Protein AF-A0A537QWG1-F1 (afdb_monomer)

Radius of gyration: 24.72 Å; Cα contacts (8 Å, |Δi|>4): 26; chains: 1; bounding box: 41×38×66 Å

Structure (mmCIF, N/CA/C/O backbone):
data_AF-A0A537QWG1-F1
#
_entry.id   AF-A0A537QWG1-F1
#
loop_
_atom_site.group_PDB
_atom_site.id
_atom_site.type_symbol
_atom_site.label_atom_id
_atom_site.label_alt_id
_atom_site.label_comp_id
_atom_site.label_asym_id
_atom_site.label_entity_id
_atom_site.label_seq_id
_atom_site.pdbx_PDB_ins_code
_atom_site.Cartn_x
_atom_site.Cartn_y
_atom_site.Cartn_z
_atom_site.occupancy
_atom_site.B_iso_or_equiv
_atom_site.auth_seq_id
_atom_site.auth_comp_id
_atom_site.auth_asym_id
_atom_site.auth_atom_id
_atom_site.pdbx_PDB_model_num
ATOM 1 N N . MET A 1 1 ? -29.778 29.372 48.900 1.00 53.84 1 MET A N 1
ATOM 2 C CA . MET A 1 1 ? -28.381 29.192 48.434 1.00 53.84 1 MET A CA 1
ATOM 3 C C . MET A 1 1 ? -28.117 27.898 47.640 1.00 53.84 1 MET A C 1
ATOM 5 O O . MET A 1 1 ? -26.990 27.699 47.221 1.00 53.84 1 MET A O 1
ATOM 9 N N . ALA A 1 2 ? -29.109 27.035 47.363 1.00 55.12 2 ALA A N 1
ATOM 10 C CA . ALA A 1 2 ? -28.874 25.728 46.719 1.00 55.12 2 ALA A CA 1
ATOM 11 C C . ALA A 1 2 ? -29.029 25.696 45.177 1.00 55.12 2 ALA A C 1
ATOM 13 O O . ALA A 1 2 ? -28.729 24.679 44.557 1.00 55.12 2 ALA A O 1
ATOM 14 N N . PHE A 1 3 ? -29.508 26.778 44.547 1.00 55.22 3 PHE A N 1
ATOM 15 C CA . PHE A 1 3 ? -29.760 26.821 43.096 1.00 55.22 3 PHE A CA 1
ATOM 16 C C . PHE A 1 3 ? -28.501 27.125 42.262 1.00 55.22 3 PHE A C 1
ATOM 18 O O . PHE A 1 3 ? -28.310 26.517 41.215 1.00 55.22 3 PHE A O 1
ATOM 25 N N . GLY A 1 4 ? -27.597 27.988 42.745 1.00 59.81 4 GLY A N 1
ATOM 26 C CA . GLY A 1 4 ? -26.373 28.356 42.014 1.00 59.81 4 GLY A CA 1
ATOM 27 C C . GLY A 1 4 ? -25.351 27.220 41.899 1.00 59.81 4 GLY A C 1
ATOM 28 O O . GLY A 1 4 ? -24.728 27.048 40.857 1.00 59.81 4 GLY A O 1
ATOM 29 N N . PHE A 1 5 ? -25.242 26.383 42.935 1.00 60.66 5 PHE A N 1
ATOM 30 C CA . PHE A 1 5 ? -24.327 25.237 42.940 1.00 60.66 5 PHE A CA 1
ATOM 31 C C . PHE A 1 5 ? -24.750 24.147 41.940 1.00 60.66 5 PHE A C 1
ATOM 33 O O . PHE A 1 5 ? -23.911 23.533 41.288 1.00 60.66 5 PHE A O 1
ATOM 40 N N . ARG A 1 6 ? -26.064 23.956 41.757 1.00 68.88 6 ARG A N 1
ATOM 41 C CA . ARG A 1 6 ? -26.622 23.011 40.777 1.00 68.88 6 ARG A CA 1
ATOM 42 C C . ARG A 1 6 ? -26.411 23.474 39.333 1.00 68.88 6 ARG A C 1
ATOM 44 O O . ARG A 1 6 ? -26.089 22.650 38.484 1.00 68.88 6 ARG A O 1
ATOM 51 N N . GLY A 1 7 ? -26.540 24.776 39.067 1.00 74.25 7 GLY A N 1
ATOM 52 C CA . GLY A 1 7 ? -26.268 25.352 37.744 1.00 74.25 7 GLY A CA 1
ATOM 53 C C . GLY A 1 7 ? -24.790 25.269 37.353 1.00 74.25 7 GLY A C 1
ATOM 54 O O . GLY A 1 7 ? -24.472 24.866 36.238 1.00 74.25 7 GLY A O 1
ATOM 55 N N . ALA A 1 8 ? -23.885 25.565 38.292 1.00 77.25 8 ALA A N 1
ATOM 56 C CA . ALA A 1 8 ? -22.444 25.440 38.073 1.00 77.25 8 ALA A CA 1
ATOM 57 C C . ALA A 1 8 ? -22.017 23.983 37.820 1.00 77.25 8 ALA A C 1
ATOM 59 O O . ALA A 1 8 ? -21.237 23.721 36.908 1.00 77.25 8 ALA A O 1
ATOM 60 N N . ALA A 1 9 ? -22.575 23.026 38.570 1.00 81.19 9 ALA A N 1
ATOM 61 C CA . ALA A 1 9 ? -22.324 21.603 38.349 1.00 81.19 9 ALA A CA 1
ATOM 62 C C . ALA A 1 9 ? -22.813 21.129 36.967 1.00 81.19 9 ALA A C 1
ATOM 64 O O . ALA A 1 9 ? -22.089 20.419 36.274 1.00 81.19 9 ALA A O 1
ATOM 65 N N . ALA A 1 10 ? -24.002 21.557 36.531 1.00 82.00 10 ALA A N 1
ATOM 66 C CA . ALA A 1 10 ? -24.528 21.212 35.209 1.00 82.00 10 ALA A CA 1
ATOM 67 C C . ALA A 1 10 ? -23.669 21.788 34.068 1.00 82.00 10 ALA A C 1
ATOM 69 O O . ALA A 1 10 ? -23.397 21.091 33.092 1.00 82.00 10 ALA A O 1
ATOM 70 N N . ALA A 1 11 ? -23.192 23.029 34.211 1.00 81.88 11 ALA A N 1
ATOM 71 C CA . ALA A 1 11 ? -22.297 23.656 33.241 1.00 81.88 11 ALA A CA 1
ATOM 72 C C . ALA A 1 11 ? -20.930 22.954 33.170 1.00 81.88 11 ALA A C 1
ATOM 74 O O . ALA A 1 11 ? -20.394 22.766 32.079 1.00 81.88 11 ALA A O 1
ATOM 75 N N . LEU A 1 12 ? -20.392 22.513 34.312 1.00 84.25 12 LEU A N 1
ATOM 76 C CA . LEU A 1 12 ? -19.141 21.757 34.365 1.00 84.25 12 LEU A CA 1
ATOM 77 C C . LEU A 1 12 ? -19.277 20.393 33.669 1.00 84.25 12 LEU A C 1
ATOM 79 O O . LEU A 1 12 ? -18.415 20.016 32.881 1.00 84.25 12 LEU A O 1
ATOM 83 N N . ILE A 1 13 ? -20.379 19.677 33.913 1.00 83.81 13 ILE A N 1
ATOM 84 C CA . ILE A 1 13 ? -20.663 18.380 33.278 1.00 83.81 13 ILE A CA 1
ATOM 85 C C . ILE A 1 13 ? -20.845 18.542 31.764 1.00 83.81 13 ILE A C 1
ATOM 87 O O . ILE A 1 13 ? -20.287 17.762 30.999 1.00 83.81 13 ILE A O 1
ATOM 91 N N . ALA A 1 14 ? -21.572 19.571 31.320 1.00 82.06 14 ALA A N 1
ATOM 92 C CA . ALA A 1 14 ? -21.737 19.861 29.897 1.00 82.06 14 ALA A CA 1
ATOM 93 C C . ALA A 1 14 ? -20.405 20.243 29.227 1.00 82.06 14 ALA A C 1
ATOM 95 O O . ALA A 1 14 ? -20.106 19.763 28.136 1.00 82.06 14 ALA A O 1
ATOM 96 N N . GLY A 1 15 ? -19.576 21.049 29.896 1.00 81.19 15 GLY A N 1
ATOM 97 C CA . GLY A 1 15 ? -18.239 21.401 29.416 1.00 81.19 15 GLY A CA 1
ATOM 98 C C . GLY A 1 15 ? -17.318 20.186 29.294 1.00 81.19 15 GLY A C 1
ATOM 99 O O . GLY A 1 15 ? -16.632 20.039 28.287 1.00 81.19 15 GLY A O 1
ATOM 100 N N . LEU A 1 16 ? -17.354 19.273 30.270 1.00 79.25 16 LEU A N 1
ATOM 101 C CA . LEU A 1 16 ? -16.600 18.016 30.232 1.00 79.25 16 LEU A CA 1
ATOM 102 C C . LEU A 1 16 ? -17.108 17.058 29.144 1.00 79.25 16 LEU A C 1
ATOM 104 O O . LEU A 1 16 ? -16.301 16.397 28.502 1.00 79.25 16 LEU A O 1
ATOM 108 N N . ALA A 1 17 ? -18.420 17.007 28.899 1.00 76.56 17 ALA A N 1
ATOM 109 C CA . ALA A 1 17 ? -19.006 16.175 27.846 1.00 76.56 17 ALA A CA 1
ATOM 110 C C . ALA A 1 17 ? -18.665 16.674 26.430 1.00 76.56 17 ALA A C 1
ATOM 112 O O . ALA A 1 17 ? -18.507 15.863 25.524 1.00 76.56 17 ALA A O 1
ATOM 113 N N . LEU A 1 18 ? -18.524 17.990 26.242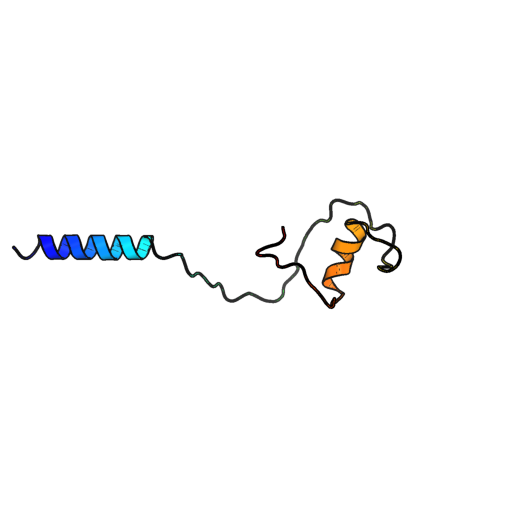 1.00 73.50 18 LEU A N 1
ATOM 114 C CA . LEU A 1 18 ? -18.103 18.600 24.973 1.00 73.50 18 LEU A CA 1
ATOM 115 C C . LEU A 1 18 ? -16.581 18.565 24.766 1.00 73.50 18 LEU A C 1
ATOM 117 O O . LEU A 1 18 ? -16.118 18.613 23.630 1.00 73.50 18 LEU A O 1
ATOM 121 N N . ALA A 1 19 ? -15.810 18.507 25.855 1.00 66.75 19 ALA A N 1
ATOM 122 C CA . ALA A 1 19 ? -14.354 18.382 25.825 1.00 66.75 19 ALA A CA 1
ATOM 123 C C . ALA A 1 19 ? -13.877 16.924 25.731 1.00 66.75 19 ALA A C 1
ATOM 125 O O . ALA A 1 19 ? -12.699 16.683 25.463 1.00 66.75 19 ALA A O 1
ATOM 126 N N . ALA A 1 20 ? -14.766 15.951 25.956 1.00 66.25 20 ALA A N 1
ATOM 127 C CA . ALA A 1 20 ? -14.460 14.556 25.701 1.00 66.25 20 ALA A CA 1
ATOM 128 C C . ALA A 1 20 ? -14.235 14.381 24.189 1.00 66.25 20 ALA A C 1
ATOM 130 O O . ALA A 1 20 ? -15.118 14.749 23.407 1.00 66.25 20 ALA A O 1
ATOM 131 N N . PRO A 1 21 ? -13.085 13.833 23.747 1.00 65.19 21 PRO A N 1
ATOM 132 C CA . PRO A 1 21 ? -12.939 13.455 22.352 1.00 65.19 21 PRO A CA 1
ATOM 133 C C . PRO A 1 21 ? -14.100 12.522 22.025 1.00 65.19 21 PRO A C 1
ATOM 135 O O . PRO A 1 21 ? -14.403 11.616 22.805 1.00 65.19 21 PRO A O 1
ATOM 138 N N . ALA A 1 22 ? -14.783 12.773 20.909 1.00 63.19 22 ALA A N 1
ATOM 139 C CA . ALA A 1 22 ? -15.795 11.860 20.415 1.00 63.19 22 ALA A CA 1
ATOM 140 C C . ALA A 1 22 ? -15.100 10.521 20.146 1.00 63.19 22 ALA A C 1
ATOM 142 O O . ALA A 1 22 ? -14.517 10.312 19.086 1.00 63.19 22 ALA A O 1
ATOM 143 N N . ALA A 1 23 ? -15.126 9.626 21.132 1.00 58.22 23 ALA A N 1
ATOM 144 C CA . ALA A 1 23 ? -14.689 8.247 21.017 1.00 58.22 23 ALA A CA 1
ATOM 145 C C . ALA A 1 23 ? -15.752 7.485 20.220 1.00 58.22 23 ALA A C 1
ATOM 1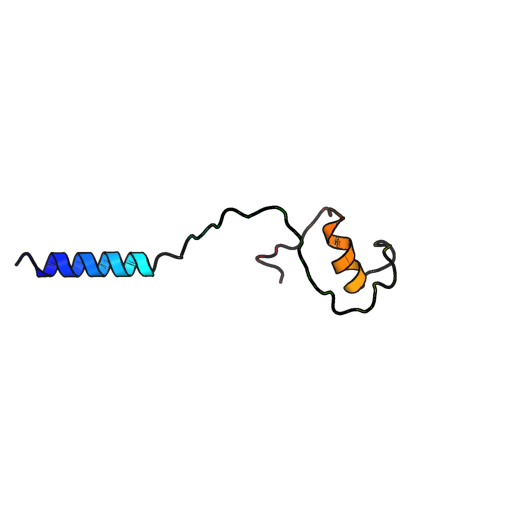47 O O . ALA A 1 23 ? -16.387 6.552 20.704 1.00 58.22 23 ALA A O 1
ATOM 148 N N . ALA A 1 24 ? -15.999 7.935 18.994 1.00 57.44 24 ALA A N 1
ATOM 149 C CA . ALA A 1 24 ? -16.637 7.124 17.988 1.00 57.44 24 ALA A CA 1
ATOM 150 C C . ALA A 1 24 ? -15.558 6.175 17.462 1.00 57.44 24 ALA A C 1
ATOM 152 O O . ALA A 1 24 ? -15.019 6.362 16.374 1.00 57.44 24 ALA A O 1
ATOM 153 N N . GLU A 1 25 ? -15.218 5.152 18.247 1.00 57.94 25 GLU A N 1
ATOM 154 C CA . GLU A 1 25 ? -14.713 3.922 17.645 1.00 57.94 25 GLU A CA 1
ATOM 155 C C . GLU A 1 25 ? -15.897 3.299 16.903 1.00 57.94 25 GLU A C 1
ATOM 157 O O . GLU A 1 25 ? -16.627 2.443 17.410 1.00 57.94 25 GLU A O 1
ATOM 162 N N . GLU A 1 26 ? -16.148 3.797 15.692 1.00 69.75 26 GLU A N 1
ATOM 163 C CA . GLU A 1 26 ? -16.967 3.077 14.736 1.00 69.75 26 GLU A CA 1
ATOM 164 C C . GLU A 1 26 ? -16.306 1.715 14.550 1.00 69.75 26 GLU A C 1
ATOM 166 O O . GLU A 1 26 ? -15.199 1.612 14.022 1.00 69.75 26 GLU A O 1
ATOM 171 N N . THR A 1 27 ? -16.965 0.655 15.026 1.00 81.62 27 THR A N 1
ATOM 172 C CA . THR A 1 27 ? -16.516 -0.712 14.757 1.00 81.62 27 THR A CA 1
ATOM 173 C C . THR A 1 27 ? -16.266 -0.836 13.249 1.00 81.62 27 THR A C 1
ATOM 175 O O . THR A 1 27 ? -17.208 -0.606 12.481 1.00 81.62 27 THR A O 1
ATOM 178 N N . PRO A 1 28 ? -15.039 -1.174 12.796 1.00 82.88 28 PRO A N 1
ATOM 179 C CA . PRO A 1 28 ? -14.716 -1.154 11.376 1.00 82.88 28 PRO A CA 1
ATOM 180 C C . PRO A 1 28 ? -15.662 -2.056 10.581 1.00 82.88 28 PRO A C 1
ATOM 182 O O . PRO A 1 28 ? -15.709 -3.273 10.786 1.00 82.88 28 PRO A O 1
ATOM 185 N N . LYS A 1 29 ? -16.425 -1.463 9.658 1.00 88.38 29 LYS A N 1
ATOM 186 C CA . LYS A 1 29 ? -17.309 -2.209 8.756 1.00 88.38 29 LYS A CA 1
ATOM 187 C C . LYS A 1 29 ? -16.461 -2.901 7.693 1.00 88.38 29 LYS A C 1
ATOM 189 O O . LYS A 1 29 ? -15.672 -2.263 7.004 1.00 88.38 29 LYS A O 1
ATOM 194 N N . ARG A 1 30 ? -16.621 -4.219 7.564 1.00 91.56 30 ARG A N 1
ATOM 195 C CA . ARG A 1 30 ? -15.909 -5.040 6.573 1.00 91.56 30 ARG A CA 1
ATOM 196 C C . ARG A 1 30 ? -16.788 -5.303 5.350 1.00 91.56 30 ARG A C 1
ATOM 198 O O . ARG A 1 30 ? -18.005 -5.402 5.475 1.00 91.56 30 ARG A O 1
ATOM 205 N N . GLY A 1 31 ? -16.148 -5.511 4.201 1.00 93.19 31 GLY A N 1
ATOM 206 C CA . GLY A 1 31 ? -16.811 -5.855 2.939 1.00 93.19 31 GLY A CA 1
ATOM 207 C C . GLY A 1 31 ? -17.189 -4.642 2.082 1.00 93.19 31 GLY A C 1
ATOM 208 O O . GLY A 1 31 ? -16.840 -3.509 2.402 1.00 93.19 31 GLY A O 1
ATO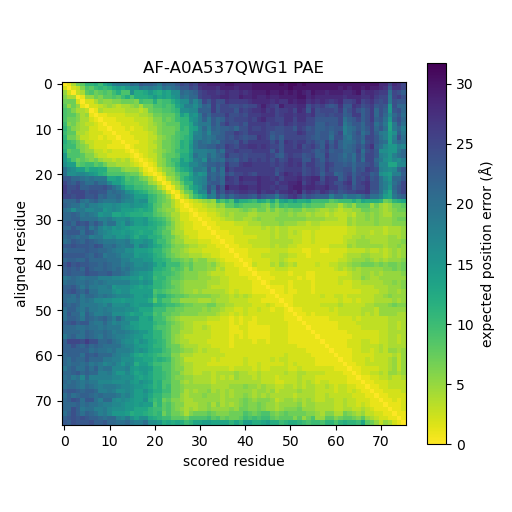M 209 N N . GLY A 1 32 ? -17.895 -4.905 0.979 1.00 95.38 32 GLY A N 1
ATOM 210 C CA . GLY A 1 32 ? -18.253 -3.909 -0.037 1.00 95.38 32 GLY A CA 1
ATOM 211 C C . GLY A 1 32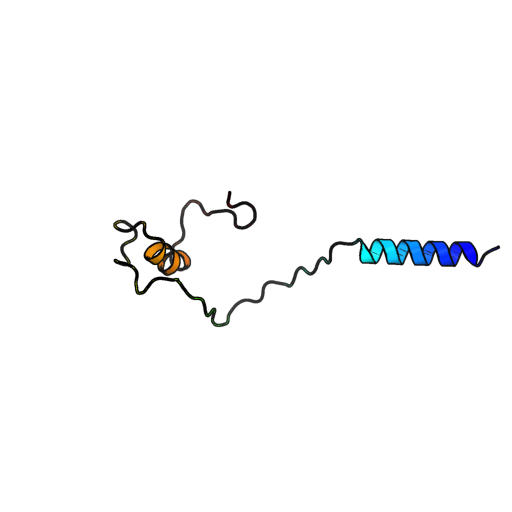 ? -17.221 -3.777 -1.161 1.00 95.38 32 GLY A C 1
ATOM 212 O O . GLY A 1 32 ? -16.258 -4.540 -1.238 1.00 95.38 32 GLY A O 1
ATOM 213 N N . THR A 1 33 ? -17.443 -2.804 -2.046 1.00 95.31 33 THR A N 1
ATOM 214 C CA . THR A 1 33 ? -16.527 -2.457 -3.140 1.00 95.31 33 THR A CA 1
ATOM 215 C C . THR A 1 33 ? -15.915 -1.091 -2.861 1.00 95.31 33 THR A C 1
ATOM 217 O O . THR A 1 33 ? -16.634 -0.100 -2.757 1.00 95.31 33 THR A O 1
ATOM 220 N N . LEU A 1 34 ? -14.586 -1.040 -2.754 1.00 92.75 34 LEU A N 1
ATOM 221 C CA . LEU A 1 34 ? -13.844 0.213 -2.679 1.00 92.75 34 LEU A CA 1
ATOM 222 C C . LEU A 1 34 ? -13.538 0.704 -4.097 1.00 92.75 34 LEU A C 1
ATOM 224 O O . LEU A 1 34 ? -12.661 0.163 -4.768 1.00 92.75 34 LEU A O 1
ATOM 228 N N . THR A 1 35 ? -14.243 1.741 -4.540 1.00 94.69 35 THR A N 1
ATOM 229 C CA . THR A 1 35 ? -13.926 2.444 -5.788 1.00 94.69 35 THR A CA 1
ATOM 230 C C . THR A 1 35 ? -12.894 3.528 -5.493 1.00 94.69 35 THR A C 1
ATOM 232 O O . THR A 1 35 ? -13.199 4.493 -4.794 1.00 94.69 35 THR A O 1
ATOM 235 N N . TYR A 1 36 ? -11.679 3.382 -6.019 1.00 92.25 36 TYR A N 1
ATOM 236 C CA . TYR A 1 36 ? -10.606 4.371 -5.891 1.00 92.25 36 TYR A CA 1
ATOM 237 C C . TYR A 1 36 ? -9.877 4.553 -7.227 1.00 92.25 36 TYR A C 1
ATOM 239 O O . TYR A 1 36 ? -9.944 3.685 -8.095 1.00 92.25 36 TYR A O 1
ATOM 247 N N . MET A 1 37 ? -9.203 5.693 -7.397 1.00 94.50 37 MET A N 1
ATOM 248 C CA . MET A 1 37 ? -8.479 6.039 -8.623 1.00 94.50 37 MET A CA 1
ATOM 249 C C . MET A 1 37 ? -6.975 6.108 -8.363 1.00 94.50 37 MET A C 1
ATOM 251 O O . MET A 1 37 ? -6.536 6.682 -7.367 1.00 94.50 37 MET A O 1
ATOM 255 N N . ILE A 1 38 ? -6.191 5.573 -9.296 1.00 95.69 38 ILE A N 1
ATOM 256 C CA . ILE A 1 38 ? -4.739 5.754 -9.366 1.00 95.69 38 ILE A CA 1
ATOM 257 C C . ILE A 1 38 ? -4.490 6.729 -10.522 1.00 95.69 38 ILE A C 1
ATOM 259 O O . ILE A 1 38 ? -4.914 6.416 -11.630 1.00 95.69 38 ILE A O 1
ATOM 263 N N . PRO A 1 39 ? -3.841 7.893 -10.322 1.00 96.19 39 PRO A N 1
ATOM 264 C CA . PRO A 1 39 ? -3.652 8.905 -11.368 1.00 96.19 39 PRO A CA 1
ATOM 265 C C . PRO A 1 39 ? -2.561 8.505 -12.384 1.00 96.19 39 PRO A C 1
ATOM 267 O O . PRO A 1 39 ? -1.570 9.206 -12.569 1.00 96.19 39 PRO A O 1
ATOM 270 N N . ALA A 1 40 ? -2.736 7.352 -13.024 1.00 95.62 40 ALA A N 1
ATOM 271 C CA . ALA A 1 40 ? -1.915 6.799 -14.092 1.00 95.62 40 ALA A CA 1
ATOM 272 C C . ALA A 1 40 ? -2.822 6.057 -15.082 1.00 95.62 40 ALA A C 1
ATOM 274 O O . ALA A 1 40 ? -3.849 5.516 -14.681 1.00 95.62 40 ALA A O 1
ATOM 275 N N . ASP A 1 41 ? -2.429 6.006 -16.355 1.00 94.25 41 ASP A N 1
ATOM 276 C CA . ASP A 1 41 ? -3.150 5.238 -17.380 1.00 94.25 41 ASP A CA 1
ATOM 277 C C . ASP A 1 41 ? -3.058 3.721 -17.111 1.00 94.25 41 ASP A C 1
ATOM 279 O O . ASP A 1 41 ? -4.067 3.024 -17.039 1.00 94.25 41 ASP A O 1
ATOM 283 N N . ALA A 1 42 ? -1.841 3.219 -16.861 1.00 93.75 42 ALA A N 1
ATOM 284 C CA . ALA A 1 42 ? -1.572 1.838 -16.456 1.00 93.75 42 ALA A CA 1
ATOM 285 C C . ALA A 1 42 ? -0.201 1.708 -15.752 1.00 93.75 42 ALA A C 1
ATOM 287 O O . ALA A 1 42 ? 0.681 2.549 -15.967 1.00 93.75 42 ALA A O 1
ATOM 288 N N . PRO A 1 43 ? 0.025 0.663 -14.927 1.00 95.62 43 PRO A N 1
ATOM 289 C CA . PRO A 1 43 ? 1.374 0.303 -14.497 1.00 95.62 43 PRO A CA 1
ATOM 290 C C . PRO A 1 43 ? 2.205 -0.209 -15.693 1.00 95.62 43 PRO A C 1
ATOM 292 O O . PRO A 1 43 ? 1.652 -0.896 -16.553 1.00 95.62 43 PRO A O 1
ATOM 295 N N . PRO A 1 44 ? 3.525 0.058 -15.756 1.00 95.44 44 PRO A N 1
ATOM 296 C CA . PRO A 1 44 ? 4.388 -0.470 -16.821 1.00 95.44 44 PRO A CA 1
ATOM 297 C C . PRO A 1 44 ? 4.410 -2.004 -16.880 1.00 95.44 44 PRO A C 1
ATOM 299 O O . PRO A 1 44 ? 4.435 -2.590 -17.962 1.00 95.44 44 PRO A O 1
ATOM 302 N N . SER A 1 45 ? 4.376 -2.660 -15.716 1.00 94.62 45 SER A N 1
ATOM 303 C CA . SER A 1 45 ? 4.123 -4.092 -15.566 1.00 94.62 45 SER A CA 1
ATOM 304 C C . SER A 1 45 ? 3.636 -4.399 -14.141 1.00 94.62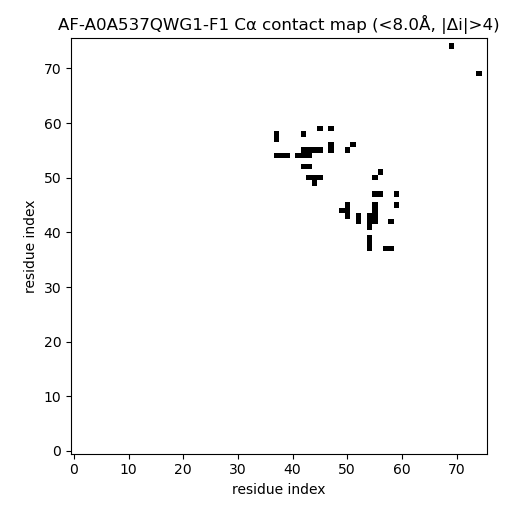 45 SER A C 1
ATOM 306 O O . SER A 1 45 ? 3.687 -3.539 -13.268 1.00 94.62 45 SER A O 1
ATOM 308 N N . PHE A 1 46 ? 3.152 -5.620 -13.888 1.00 93.31 46 PHE A N 1
ATOM 309 C CA . PHE A 1 46 ? 2.791 -6.095 -12.539 1.00 93.31 46 PHE A CA 1
ATOM 310 C C . PHE A 1 46 ? 3.924 -6.876 -11.850 1.00 93.31 46 PHE A C 1
ATOM 312 O O . PH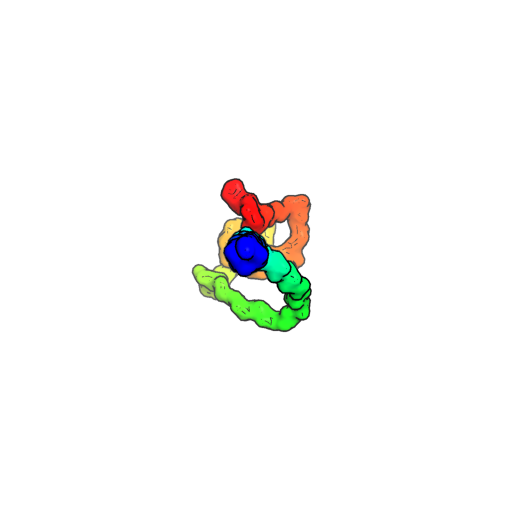E A 1 46 ? 3.706 -7.502 -10.814 1.00 93.31 46 PHE A O 1
ATOM 319 N N . ASP A 1 47 ? 5.133 -6.871 -12.418 1.00 93.38 47 ASP A N 1
ATOM 320 C CA . ASP A 1 47 ? 6.286 -7.530 -11.811 1.00 93.38 47 ASP A CA 1
ATOM 321 C C . ASP A 1 47 ? 6.927 -6.617 -10.759 1.00 93.38 47 ASP A C 1
ATOM 323 O O . ASP A 1 47 ? 7.713 -5.719 -11.068 1.00 93.38 47 ASP A O 1
ATOM 327 N N . ALA A 1 48 ? 6.608 -6.881 -9.492 1.00 89.69 48 ALA A N 1
ATOM 328 C CA . ALA A 1 48 ? 7.125 -6.128 -8.354 1.00 89.69 48 ALA A CA 1
ATOM 329 C C . ALA A 1 48 ? 8.646 -6.277 -8.136 1.00 89.69 48 ALA A C 1
ATOM 331 O O . ALA A 1 48 ? 9.215 -5.513 -7.360 1.00 89.69 48 ALA A O 1
ATOM 332 N N . HIS A 1 49 ? 9.323 -7.224 -8.800 1.00 93.25 49 HIS A N 1
ATOM 333 C CA . HIS A 1 49 ? 10.790 -7.279 -8.793 1.00 93.25 49 HIS A CA 1
ATOM 334 C C . HIS A 1 49 ? 11.418 -6.341 -9.827 1.00 93.25 49 HIS A C 1
ATOM 336 O O . HIS A 1 49 ? 12.596 -6.004 -9.706 1.00 93.25 49 HIS A O 1
ATOM 342 N N . ARG A 1 50 ? 10.661 -5.945 -10.856 1.00 94.69 50 ARG A N 1
ATOM 343 C CA . ARG A 1 50 ? 11.144 -5.103 -11.960 1.00 94.69 50 ARG A CA 1
ATOM 344 C C . ARG A 1 50 ? 10.734 -3.645 -11.816 1.00 94.69 50 ARG A C 1
ATOM 346 O O . ARG A 1 50 ? 11.483 -2.774 -12.246 1.00 94.69 50 ARG A O 1
ATOM 353 N N . GLU A 1 51 ? 9.572 -3.384 -11.226 1.00 96.12 51 GLU A N 1
ATOM 354 C CA . GLU A 1 51 ? 8.981 -2.049 -11.174 1.00 96.12 51 GLU A CA 1
ATOM 355 C C . GLU A 1 51 ? 8.980 -1.456 -9.767 1.00 96.12 51 GLU A C 1
ATOM 357 O O . GLU A 1 51 ? 8.632 -2.109 -8.786 1.00 96.12 51 GLU A O 1
ATOM 362 N N . SER A 1 52 ? 9.265 -0.159 -9.688 1.00 94.06 52 SER A N 1
ATOM 363 C CA . SER A 1 52 ? 9.177 0.643 -8.459 1.00 94.06 52 SER A CA 1
ATOM 364 C C . SER A 1 52 ? 8.258 1.862 -8.611 1.00 94.06 52 SER A C 1
ATOM 366 O O . SER A 1 52 ? 8.265 2.773 -7.784 1.00 94.06 52 SER A O 1
ATOM 368 N N . THR A 1 53 ? 7.451 1.905 -9.677 1.00 96.12 53 THR A N 1
ATOM 369 C CA . THR A 1 53 ? 6.559 3.034 -9.969 1.00 96.12 53 THR A CA 1
ATOM 370 C C . THR A 1 53 ? 5.340 3.048 -9.050 1.00 96.12 53 THR A C 1
ATOM 372 O O . THR A 1 53 ? 4.796 2.000 -8.696 1.00 96.12 53 THR A O 1
ATOM 375 N N . PHE A 1 54 ? 4.841 4.244 -8.714 1.00 94.81 54 PHE A N 1
ATOM 376 C CA . PHE A 1 54 ? 3.645 4.373 -7.876 1.00 94.81 54 PHE A CA 1
ATOM 377 C C . PHE A 1 54 ? 2.432 3.656 -8.490 1.00 94.81 54 PHE A C 1
ATOM 379 O O . PHE A 1 54 ? 1.663 3.055 -7.747 1.00 94.81 54 PHE A O 1
ATOM 386 N N . ALA A 1 55 ? 2.285 3.679 -9.821 1.00 96.75 55 ALA A N 1
ATOM 387 C CA . ALA A 1 55 ? 1.196 3.013 -10.532 1.00 96.75 55 ALA A CA 1
ATOM 388 C C . ALA A 1 55 ? 1.199 1.498 -10.277 1.00 96.75 55 ALA A C 1
ATOM 390 O O . ALA A 1 55 ? 0.150 0.915 -10.009 1.00 96.75 55 ALA A O 1
ATOM 391 N N . THR A 1 56 ? 2.382 0.876 -10.278 1.00 96.38 56 THR A N 1
ATOM 392 C CA . THR A 1 56 ? 2.534 -0.554 -9.972 1.00 96.38 56 THR A CA 1
ATOM 393 C C . THR A 1 56 ? 2.292 -0.830 -8.496 1.00 96.38 56 THR A C 1
ATOM 395 O O . THR A 1 56 ? 1.515 -1.720 -8.152 1.00 96.38 56 THR A O 1
ATOM 398 N N . VAL A 1 57 ? 2.903 -0.036 -7.610 1.00 94.31 57 VAL A N 1
ATOM 399 C CA . VAL A 1 57 ? 2.800 -0.237 -6.158 1.00 94.31 57 VAL A CA 1
ATOM 400 C C . VAL A 1 57 ? 1.360 -0.061 -5.667 1.00 94.31 57 VAL A C 1
ATOM 402 O O . VAL A 1 57 ? 0.874 -0.920 -4.945 1.00 94.31 57 VAL A O 1
ATOM 405 N N . HIS A 1 58 ? 0.636 0.984 -6.078 1.00 93.81 58 HIS A N 1
ATOM 406 C CA . HIS A 1 58 ? -0.741 1.227 -5.613 1.00 93.81 58 HIS A CA 1
ATOM 407 C C . HIS A 1 58 ? -1.744 0.201 -6.156 1.00 93.81 58 HIS A C 1
ATOM 409 O O . HIS A 1 58 ? -2.736 -0.095 -5.487 1.00 93.81 58 HIS A O 1
ATOM 415 N N . ALA A 1 59 ? -1.502 -0.341 -7.352 1.00 94.50 59 ALA A N 1
ATOM 416 C CA . ALA A 1 59 ? -2.334 -1.398 -7.917 1.00 94.50 59 ALA A CA 1
ATOM 417 C C . ALA A 1 59 ? -2.032 -2.764 -7.275 1.00 94.50 59 ALA A C 1
ATOM 419 O O . ALA A 1 59 ? -2.950 -3.532 -7.002 1.00 94.50 59 ALA A O 1
ATOM 420 N N . GLY A 1 60 ? -0.756 -3.069 -7.017 1.00 93.62 60 GLY A N 1
ATOM 421 C CA . GLY A 1 60 ? -0.312 -4.367 -6.505 1.00 93.62 60 GLY A CA 1
ATOM 422 C C . GLY A 1 60 ? -0.352 -4.512 -4.981 1.00 93.62 60 GLY A C 1
ATOM 423 O O . GLY A 1 60 ? -0.645 -5.599 -4.486 1.00 93.62 60 GLY A O 1
ATOM 424 N N . ALA A 1 61 ? -0.092 -3.446 -4.217 1.00 92.62 61 ALA A N 1
ATOM 425 C CA . ALA A 1 61 ? 0.067 -3.500 -2.759 1.00 92.62 61 ALA A CA 1
ATOM 426 C C . ALA A 1 61 ? -1.071 -4.208 -1.995 1.00 92.62 61 ALA A C 1
ATOM 428 O O . ALA A 1 61 ? -0.753 -4.939 -1.056 1.00 92.62 61 ALA A O 1
ATOM 429 N N . PRO A 1 62 ? -2.364 -4.086 -2.371 1.00 91.50 62 PRO A N 1
ATOM 430 C CA . PRO A 1 62 ? -3.442 -4.802 -1.683 1.00 91.50 62 PRO A CA 1
ATOM 431 C C . PRO A 1 62 ? -3.319 -6.336 -1.718 1.00 91.50 62 PRO A C 1
ATOM 433 O O . PRO A 1 62 ? -3.905 -7.010 -0.872 1.00 91.50 62 PRO A O 1
ATOM 436 N N . PHE A 1 63 ? -2.566 -6.891 -2.674 1.00 92.50 63 PHE A N 1
ATOM 437 C CA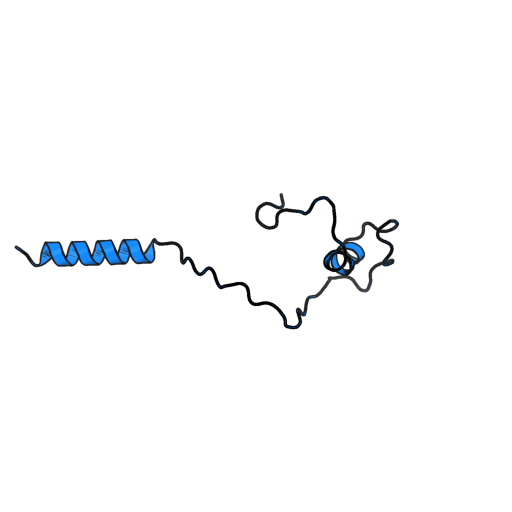 . PHE A 1 63 ? -2.452 -8.334 -2.911 1.00 92.50 63 PHE A CA 1
ATOM 438 C C . PHE A 1 63 ? -1.203 -8.973 -2.292 1.00 92.50 63 PHE A C 1
ATOM 440 O O . PHE A 1 63 ? -1.101 -10.199 -2.259 1.00 92.50 63 PHE A O 1
ATOM 447 N N . TYR A 1 64 ? -0.266 -8.175 -1.773 1.00 91.06 64 TYR A N 1
ATOM 448 C CA . TYR A 1 64 ? 0.990 -8.669 -1.210 1.00 91.06 64 TYR A CA 1
ATOM 449 C C . TYR A 1 64 ? 1.113 -8.332 0.275 1.00 91.06 64 TYR A C 1
ATOM 451 O O . TYR A 1 64 ? 0.773 -7.244 0.734 1.00 91.06 64 TYR A O 1
ATOM 459 N N . SER A 1 65 ? 1.654 -9.276 1.045 1.00 92.62 65 SER A N 1
ATOM 460 C CA . SER A 1 65 ? 2.095 -9.020 2.417 1.00 92.62 65 SER A CA 1
ATOM 461 C C . SER A 1 65 ? 3.613 -8.923 2.459 1.00 92.62 65 SER A C 1
ATOM 463 O O . SER A 1 65 ? 4.309 -9.807 1.972 1.00 92.62 65 SER A O 1
ATOM 465 N N . LEU A 1 66 ? 4.111 -7.836 3.043 1.00 91.00 66 LEU A N 1
ATOM 466 C CA . LEU A 1 66 ? 5.533 -7.549 3.211 1.00 91.00 66 LEU A CA 1
ATOM 467 C C . LEU A 1 66 ? 5.964 -7.800 4.663 1.00 91.00 66 LEU A 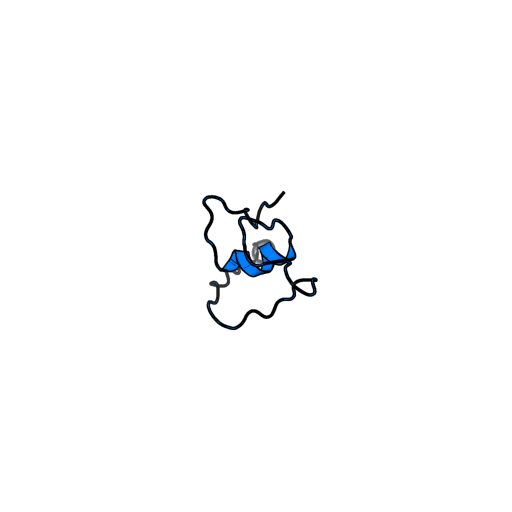C 1
ATOM 469 O O . LEU A 1 66 ? 5.127 -7.812 5.566 1.00 91.00 66 LEU A O 1
ATOM 473 N N . LEU A 1 67 ? 7.274 -7.949 4.887 1.00 95.62 67 LEU A N 1
ATOM 474 C CA . LEU A 1 67 ? 7.861 -8.074 6.232 1.00 95.62 67 LEU A CA 1
ATOM 475 C C . LEU A 1 67 ? 7.678 -6.803 7.076 1.00 95.62 67 LEU A C 1
ATOM 477 O O . LEU A 1 67 ? 7.593 -6.878 8.297 1.00 95.62 67 LEU A O 1
ATOM 481 N N . ILE A 1 68 ? 7.612 -5.646 6.415 1.00 92.88 68 ILE A N 1
ATOM 482 C CA . ILE A 1 68 ? 7.390 -4.334 7.022 1.00 92.88 68 ILE A CA 1
ATOM 483 C C . ILE A 1 68 ? 6.234 -3.627 6.312 1.00 92.88 68 ILE A C 1
ATOM 485 O O . ILE A 1 68 ? 6.024 -3.819 5.114 1.00 92.88 68 ILE A O 1
ATOM 489 N N . ARG A 1 69 ? 5.484 -2.797 7.038 1.00 89.62 69 ARG A N 1
ATOM 490 C CA . ARG A 1 69 ? 4.4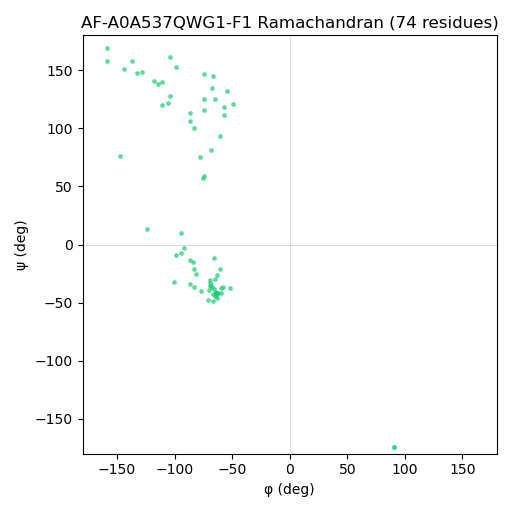40 -1.923 6.483 1.00 89.62 69 ARG A CA 1
ATOM 491 C C . ARG A 1 69 ? 4.606 -0.514 7.040 1.00 89.62 69 ARG A C 1
ATOM 493 O O . ARG A 1 69 ? 5.031 -0.354 8.181 1.00 89.62 69 ARG A O 1
ATOM 500 N N . ILE A 1 70 ? 4.263 0.487 6.234 1.00 90.56 70 ILE A N 1
ATOM 501 C CA . ILE A 1 70 ? 4.238 1.890 6.663 1.00 90.56 70 ILE A CA 1
ATOM 502 C C . ILE A 1 70 ? 3.114 2.056 7.691 1.00 90.56 70 ILE A C 1
ATOM 504 O O . ILE A 1 70 ? 2.013 1.541 7.485 1.00 90.56 70 ILE A O 1
ATOM 508 N N . ASN A 1 71 ? 3.393 2.756 8.792 1.00 91.25 71 ASN A N 1
ATOM 509 C CA . ASN A 1 71 ? 2.370 3.106 9.769 1.00 91.25 71 ASN A CA 1
ATOM 510 C C . ASN A 1 71 ? 1.487 4.230 9.193 1.00 91.25 71 ASN A C 1
ATOM 512 O O . ASN A 1 71 ? 2.004 5.327 8.983 1.00 91.25 71 ASN A O 1
ATOM 516 N N . PRO A 1 72 ? 0.182 4.006 8.953 1.00 88.69 72 PRO A N 1
ATOM 517 C CA . PRO A 1 72 ? -0.691 5.047 8.413 1.00 88.69 72 PRO A CA 1
ATOM 518 C C . PRO A 1 72 ? -0.848 6.255 9.352 1.00 88.69 72 PRO A C 1
ATOM 520 O O . PRO A 1 72 ? -1.054 7.361 8.867 1.00 88.69 72 PRO A O 1
ATOM 523 N N . GLU A 1 73 ? -0.683 6.070 10.665 1.00 93.00 73 GLU A N 1
ATOM 524 C CA . GLU A 1 73 ? -0.793 7.143 11.668 1.00 93.00 73 GLU A CA 1
ATOM 525 C C . GLU A 1 73 ? 0.507 7.941 11.839 1.00 93.00 73 GLU A C 1
ATOM 527 O O . GLU A 1 73 ? 0.516 9.016 12.436 1.00 93.00 73 GLU A O 1
ATOM 532 N N . ASN A 1 74 ? 1.627 7.411 11.340 1.00 92.94 74 ASN A N 1
ATOM 533 C CA . ASN A 1 74 ? 2.918 8.091 11.355 1.00 92.94 74 ASN A CA 1
ATOM 534 C C . ASN A 1 74 ? 3.752 7.697 10.118 1.00 92.94 74 ASN A C 1
ATOM 536 O O . ASN A 1 74 ? 4.640 6.846 10.233 1.00 92.94 74 ASN A O 1
ATOM 540 N N . PRO A 1 75 ? 3.430 8.252 8.933 1.00 85.94 75 PRO A N 1
ATOM 541 C CA . PRO A 1 75 ? 4.021 7.828 7.663 1.00 85.94 75 PRO A CA 1
ATOM 542 C C . PRO A 1 75 ? 5.282 8.607 7.244 1.00 85.94 75 PRO A C 1
ATOM 544 O O . PRO A 1 75 ? 5.829 8.306 6.183 1.00 85.94 75 PRO A O 1
ATOM 547 N N . ALA A 1 76 ? 5.691 9.622 8.017 1.00 78.56 76 ALA A N 1
ATOM 548 C CA . ALA A 1 76 ? 6.790 10.542 7.703 1.00 78.56 76 ALA A CA 1
ATOM 549 C C . ALA A 1 76 ? 8.150 10.084 8.253 1.00 78.56 76 ALA A C 1
ATOM 551 O O . ALA A 1 76 ? 8.177 9.445 9.330 1.00 78.56 76 ALA A O 1
#

pLDDT: mean 84.79, std 12.7, range [53.84, 96.75]

Sequence (76 aa):
MAFGFRGAAAALIAGLALAAPAAAEETPKRGGTLTYMIPADAPPSFDAHRESTFATVHAGAPFYSLLIRINPENPA

Mean predicted aligned error: 11.41 Å

Solvent-accessible surface area (backbone atoms only — not comparable to full-atom values): 5367 Å² total; per-residue (Å²): 131,74,66,64,60,53,53,54,51,51,51,51,52,51,52,51,62,71,67,45,76,83,81,73,77,69,76,83,82,79,82,85,83,87,88,81,84,69,104,54,96,68,46,97,52,90,50,74,92,81,51,88,48,68,51,30,48,71,70,47,48,88,80,59,87,67,100,70,78,82,45,87,93,63,74,122

Foldseek 3Di:
DPPVVVVVVVVVVVVVVVVPPPPPPPPDDDDDDDDDDDPDPADPDLPPVPDDDPRNCVVNVVPDDDPDDADPVDRD

Secondary structure (DSSP, 8-state):
--HHHHHHHHHHHHHHHHHS------PPPP-S------SSS--S-S-TTT---HHHHHHHGGG---S----TTS--